Protein AF-A0A916PVI3-F1 (afdb_monomer_lite)

pLDDT: mean 88.94, std 13.24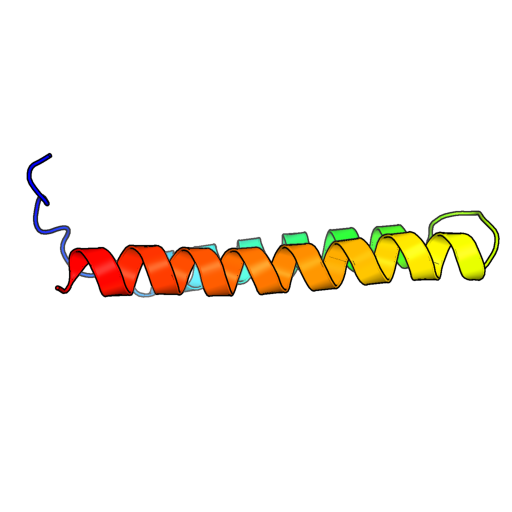, range [41.75, 97.75]

Secondary structure (DSSP, 8-state):
-----PPPPPHHHHHHHHHHHHHHHHHHHHHHHH--S-HHHHHHHHHHHHHHHHHHHHHHHHHHHHHH-

Structure (mmCIF, N/CA/C/O backbone):
data_AF-A0A916PVI3-F1
#
_entry.id   AF-A0A916PVI3-F1
#
loop_
_atom_site.group_PDB
_atom_site.id
_atom_site.type_symbol
_atom_site.label_atom_id
_atom_site.label_alt_id
_atom_site.label_comp_id
_atom_site.label_asym_id
_atom_site.label_entity_id
_atom_site.label_seq_id
_atom_site.pdbx_PDB_ins_code
_atom_site.Cartn_x
_atom_site.Cartn_y
_atom_site.Cartn_z
_atom_site.occupancy
_atom_site.B_iso_or_equiv
_atom_site.auth_seq_id
_atom_site.auth_comp_id
_atom_site.auth_asym_id
_atom_site.auth_atom_id
_atom_site.pdbx_PDB_model_num
ATOM 1 N N . MET A 1 1 ? -14.784 13.572 19.468 1.00 48.22 1 MET A N 1
ATOM 2 C CA . MET A 1 1 ? -15.626 13.059 18.365 1.00 48.22 1 MET A CA 1
ATOM 3 C C . MET A 1 1 ? -16.371 11.843 18.886 1.00 48.22 1 MET A C 1
ATOM 5 O O . MET A 1 1 ? -15.721 10.923 19.358 1.00 48.22 1 MET A O 1
ATOM 9 N N . ARG A 1 2 ? -17.709 11.867 18.903 1.00 41.75 2 ARG A N 1
ATOM 10 C CA . ARG A 1 2 ? -18.513 10.693 19.273 1.00 41.75 2 ARG A CA 1
ATOM 11 C C . ARG A 1 2 ? -18.277 9.613 18.217 1.00 41.75 2 ARG A C 1
ATOM 13 O O . ARG A 1 2 ? -18.557 9.866 17.050 1.00 41.75 2 ARG A O 1
ATOM 20 N N . GLN A 1 3 ? -17.785 8.444 18.620 1.00 54.69 3 GLN A N 1
ATOM 21 C CA . GLN A 1 3 ? -17.917 7.243 17.803 1.00 54.69 3 GLN A CA 1
ATOM 22 C C . GLN A 1 3 ? -19.417 6.942 17.720 1.00 54.69 3 GLN A C 1
ATOM 24 O O . GLN A 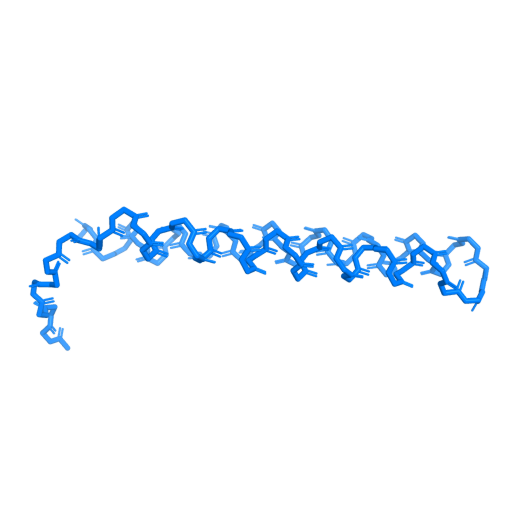1 3 ? -20.027 6.447 18.665 1.00 54.69 3 GLN A O 1
ATOM 29 N N . THR A 1 4 ? -20.050 7.348 16.624 1.00 51.62 4 THR A N 1
ATOM 30 C CA . THR A 1 4 ? -21.353 6.807 16.251 1.00 51.62 4 THR A CA 1
ATOM 31 C C . THR A 1 4 ? -21.121 5.331 15.984 1.00 51.62 4 THR A C 1
ATOM 33 O O . THR A 1 4 ? -20.308 5.009 15.120 1.00 51.62 4 THR A O 1
ATOM 36 N N . GLY A 1 5 ? -21.764 4.448 16.748 1.00 54.06 5 GLY A N 1
ATOM 37 C CA . GLY A 1 5 ? -21.721 3.011 16.502 1.00 54.06 5 GLY A CA 1
ATOM 38 C C . GLY A 1 5 ? -22.251 2.723 15.102 1.00 54.06 5 GLY A C 1
ATOM 39 O O . GLY A 1 5 ? -23.458 2.612 14.902 1.00 54.06 5 GLY A O 1
ATOM 40 N N . LEU A 1 6 ? -21.353 2.684 14.121 1.00 59.19 6 LEU A N 1
ATOM 41 C CA . LEU A 1 6 ? -21.665 2.290 12.761 1.00 59.19 6 LEU A CA 1
ATOM 42 C C . LEU A 1 6 ? -21.900 0.785 12.817 1.00 59.19 6 LEU A C 1
ATOM 44 O O . LEU A 1 6 ? -21.016 0.021 13.210 1.00 59.19 6 LEU A O 1
ATOM 48 N N . GLY A 1 7 ? -23.130 0.374 12.512 1.00 63.50 7 GLY A N 1
ATOM 49 C CA . GLY A 1 7 ? -23.467 -1.035 12.360 1.00 63.50 7 GLY A CA 1
ATOM 50 C C . GLY A 1 7 ? -22.469 -1.710 11.422 1.00 63.50 7 GLY A C 1
ATOM 51 O O . GLY A 1 7 ? -21.949 -1.076 10.506 1.00 63.50 7 GLY A O 1
ATOM 52 N N . LYS A 1 8 ? -22.177 -2.988 11.682 1.00 76.00 8 LYS A N 1
ATOM 53 C CA . LYS A 1 8 ? -21.185 -3.755 10.923 1.00 76.00 8 LYS A CA 1
ATOM 54 C C . LYS A 1 8 ? -21.442 -3.600 9.420 1.00 76.00 8 LYS A C 1
ATOM 56 O O . LYS A 1 8 ? -22.564 -3.845 8.975 1.00 76.00 8 LYS A O 1
ATOM 61 N N . ASP A 1 9 ? -20.413 -3.209 8.670 1.00 87.00 9 ASP A N 1
ATOM 62 C CA . ASP A 1 9 ? -20.509 -3.051 7.220 1.00 87.00 9 ASP A CA 1
ATOM 63 C C . ASP A 1 9 ? -21.091 -4.309 6.565 1.00 87.00 9 ASP A C 1
ATOM 65 O O . ASP A 1 9 ? -20.821 -5.444 6.982 1.00 87.00 9 ASP A O 1
ATOM 69 N N . THR A 1 10 ? -21.901 -4.115 5.524 1.00 92.94 10 THR A N 1
ATOM 70 C CA . THR A 1 10 ? -22.492 -5.247 4.806 1.00 92.94 10 THR A CA 1
ATOM 71 C C . THR A 1 10 ? -21.400 -6.083 4.125 1.00 92.94 10 THR A C 1
ATOM 73 O O . THR A 1 10 ? -20.399 -5.531 3.657 1.00 92.94 10 THR A O 1
ATOM 76 N N . PRO A 1 11 ? -21.581 -7.412 3.990 1.00 91.38 11 PRO A N 1
ATOM 77 C CA . PRO A 1 11 ? -20.605 -8.268 3.311 1.00 91.38 11 PRO A CA 1
ATOM 78 C C . PRO A 1 11 ? -20.276 -7.805 1.884 1.00 91.38 11 PRO A C 1
ATOM 80 O O . PRO A 1 11 ? -19.132 -7.911 1.449 1.00 91.38 11 PRO A O 1
ATOM 83 N N . ALA A 1 12 ? -21.262 -7.247 1.174 1.00 93.06 12 ALA A N 1
ATOM 84 C CA . ALA A 1 12 ? -21.079 -6.688 -0.163 1.00 93.06 12 ALA A CA 1
ATOM 85 C C . ALA A 1 12 ? -20.133 -5.476 -0.163 1.00 93.06 12 ALA A C 1
ATOM 87 O O . ALA A 1 12 ? -19.226 -5.409 -0.991 1.00 93.06 12 ALA A O 1
ATOM 88 N N . TRP A 1 13 ? -20.294 -4.556 0.795 1.00 93.56 13 TRP A N 1
ATOM 89 C CA . TRP A 1 13 ? -19.415 -3.394 0.935 1.00 93.56 13 TRP A CA 1
ATOM 90 C C . TRP A 1 13 ? -17.979 -3.803 1.269 1.00 93.56 13 TRP A C 1
ATOM 92 O O . TRP A 1 13 ? -17.034 -3.320 0.648 1.00 93.56 13 TRP A O 1
ATOM 102 N N . ILE A 1 14 ? -17.811 -4.763 2.183 1.00 93.00 14 ILE A N 1
ATOM 103 C CA . ILE A 1 14 ? -16.493 -5.304 2.535 1.00 93.00 14 ILE A CA 1
ATOM 104 C C . ILE A 1 14 ? -15.806 -5.875 1.286 1.00 93.00 14 ILE A C 1
ATOM 106 O O . ILE A 1 14 ? -14.649 -5.548 1.022 1.00 93.00 14 ILE A O 1
ATOM 110 N N . MET A 1 15 ? -16.514 -6.675 0.480 1.00 95.50 15 MET A N 1
ATOM 111 C CA . MET A 1 15 ? -15.965 -7.205 -0.773 1.00 95.50 15 MET A CA 1
ATOM 112 C C . MET A 1 15 ? -15.578 -6.101 -1.763 1.00 95.50 15 MET A C 1
ATOM 114 O O . MET A 1 15 ? -14.510 -6.184 -2.365 1.00 95.50 15 MET A O 1
ATOM 118 N N . GLN A 1 16 ? -16.398 -5.056 -1.912 1.00 97.00 16 GLN A N 1
ATOM 119 C CA . GLN A 1 16 ? -16.098 -3.930 -2.800 1.00 97.00 16 GLN A CA 1
ATOM 120 C C . GLN A 1 16 ? -14.817 -3.196 -2.386 1.00 97.00 16 GLN A C 1
ATOM 122 O O . GLN A 1 16 ? -13.985 -2.894 -3.240 1.00 97.00 16 GLN A O 1
ATOM 127 N N . VAL A 1 17 ? -14.636 -2.927 -1.090 1.00 95.25 17 VAL A N 1
ATOM 128 C CA . VAL A 1 17 ? -13.435 -2.251 -0.572 1.00 95.25 17 VAL A CA 1
ATOM 129 C C . VAL A 1 17 ? -12.183 -3.087 -0.844 1.00 95.25 17 VAL A C 1
ATOM 131 O O . VAL A 1 17 ? -11.190 -2.557 -1.345 1.00 95.25 17 VAL A O 1
ATOM 134 N N . TRP A 1 18 ? -12.238 -4.398 -0.590 1.00 95.62 18 TRP A N 1
ATOM 135 C CA . TRP A 1 18 ? -11.129 -5.306 -0.899 1.00 95.62 18 TRP A CA 1
ATOM 136 C C . TRP A 1 18 ? -10.835 -5.381 -2.398 1.00 95.62 18 TRP A C 1
ATOM 138 O O . TRP A 1 18 ? -9.671 -5.322 -2.792 1.00 95.62 18 TRP A O 1
ATOM 148 N N . ALA A 1 19 ? -11.867 -5.459 -3.239 1.00 97.50 19 ALA A N 1
ATOM 149 C CA . ALA A 1 19 ? -11.704 -5.474 -4.687 1.00 97.50 19 ALA A CA 1
ATOM 150 C C . ALA A 1 19 ? -11.053 -4.178 -5.194 1.00 97.50 19 ALA A C 1
ATOM 152 O O . ALA A 1 19 ? -10.082 -4.237 -5.943 1.00 97.50 19 ALA A O 1
ATOM 153 N N . ALA A 1 20 ? -11.530 -3.013 -4.744 1.00 96.88 20 ALA A N 1
ATOM 154 C CA . ALA A 1 20 ? -10.966 -1.717 -5.118 1.00 96.88 20 ALA A CA 1
ATOM 155 C C . ALA A 1 20 ? -9.499 -1.582 -4.685 1.00 96.88 20 ALA A C 1
ATOM 157 O O . ALA A 1 20 ? -8.666 -1.118 -5.466 1.00 96.88 20 ALA A O 1
ATOM 158 N N . PHE A 1 21 ? -9.171 -2.035 -3.471 1.00 95.75 21 PHE A N 1
ATOM 159 C CA . PHE A 1 21 ? -7.798 -2.049 -2.980 1.00 95.75 21 PHE A CA 1
ATOM 160 C C . PHE A 1 21 ? -6.900 -2.933 -3.853 1.00 95.75 21 PHE A C 1
ATOM 162 O O . PHE A 1 21 ? -5.877 -2.463 -4.337 1.00 95.75 21 PHE A O 1
ATOM 169 N N . ILE A 1 22 ? -7.306 -4.177 -4.129 1.00 96.88 22 ILE A N 1
ATOM 170 C CA . ILE A 1 22 ? -6.521 -5.110 -4.952 1.00 96.88 22 ILE A CA 1
ATOM 171 C C . ILE A 1 22 ? -6.339 -4.570 -6.374 1.00 96.88 22 ILE A C 1
ATOM 173 O O . ILE A 1 22 ? -5.221 -4.585 -6.883 1.00 96.88 22 ILE A O 1
ATOM 177 N N . ILE A 1 23 ? -7.401 -4.060 -7.004 1.00 97.75 23 ILE A N 1
ATOM 178 C CA . ILE A 1 23 ? -7.340 -3.504 -8.363 1.00 97.75 23 ILE A CA 1
ATOM 179 C C . ILE A 1 23 ? -6.384 -2.310 -8.416 1.00 97.75 23 ILE A C 1
ATOM 181 O O . ILE A 1 23 ? -5.540 -2.250 -9.307 1.00 97.75 23 ILE A O 1
ATOM 185 N N . SER A 1 24 ? -6.478 -1.387 -7.455 1.00 96.50 24 SER A N 1
ATOM 186 C CA . SER A 1 24 ? -5.576 -0.235 -7.365 1.00 96.50 24 SER A CA 1
ATOM 187 C C . SER A 1 24 ? -4.130 -0.681 -7.145 1.00 96.50 24 SER A C 1
ATOM 189 O O . SER A 1 24 ? -3.230 -0.283 -7.884 1.00 96.50 24 SER A O 1
ATOM 191 N N . THR A 1 25 ? -3.908 -1.584 -6.186 1.00 96.19 25 THR 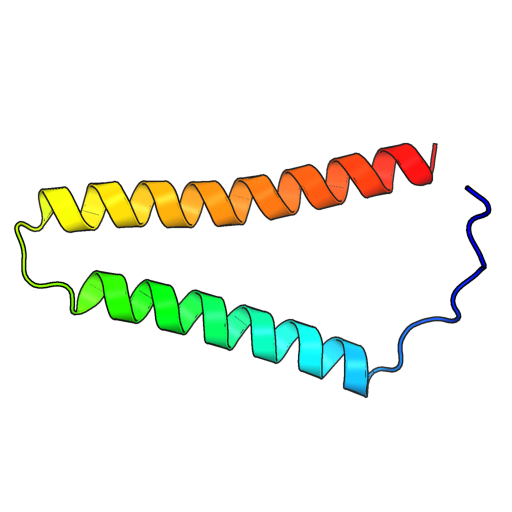A N 1
ATOM 192 C CA . THR A 1 25 ? -2.571 -2.048 -5.821 1.00 96.19 25 THR A CA 1
ATOM 193 C C . THR A 1 25 ? -1.887 -2.785 -6.972 1.00 96.19 25 THR A C 1
ATOM 195 O O . THR A 1 25 ? -0.754 -2.480 -7.348 1.00 96.19 25 THR A O 1
ATOM 198 N N . VAL A 1 26 ? -2.593 -3.732 -7.588 1.00 96.56 26 VAL A N 1
ATOM 199 C CA . VAL A 1 26 ? -2.083 -4.481 -8.740 1.00 96.56 26 VAL A CA 1
ATOM 200 C C . VAL A 1 26 ? -1.916 -3.560 -9.944 1.00 96.56 26 VAL A C 1
ATOM 202 O O . VAL A 1 26 ? -0.889 -3.633 -10.609 1.00 96.56 26 VAL A O 1
ATOM 205 N N . GLY A 1 27 ? -2.865 -2.656 -10.197 1.00 96.62 27 GLY A N 1
ATOM 206 C CA . GLY A 1 27 ? -2.784 -1.689 -11.290 1.00 96.62 27 GLY A CA 1
ATOM 207 C C . GLY A 1 27 ? -1.536 -0.809 -11.204 1.00 96.62 27 GLY A C 1
ATOM 208 O O . GLY A 1 27 ? -0.803 -0.684 -12.185 1.00 96.62 27 GLY A O 1
ATOM 209 N N . THR A 1 28 ? -1.230 -0.262 -10.023 1.00 95.06 28 THR A N 1
ATOM 210 C CA . THR A 1 28 ? 0.010 0.499 -9.804 1.00 95.06 28 THR A CA 1
ATOM 211 C C . THR A 1 28 ? 1.249 -0.380 -9.961 1.00 95.06 28 THR A C 1
ATOM 213 O O . THR A 1 28 ? 2.194 0.027 -10.635 1.00 95.06 28 THR A O 1
ATOM 216 N N . GLY A 1 29 ? 1.247 -1.595 -9.402 1.00 94.62 29 GLY A N 1
ATOM 217 C CA . GLY A 1 29 ? 2.357 -2.539 -9.554 1.00 94.62 29 GLY A CA 1
ATOM 218 C C . GLY A 1 29 ? 2.654 -2.861 -11.021 1.00 94.62 29 GLY A C 1
ATOM 219 O O . GLY A 1 29 ? 3.798 -2.770 -11.459 1.00 94.62 29 GLY A O 1
ATOM 220 N N . VAL A 1 30 ? 1.615 -3.151 -11.807 1.00 94.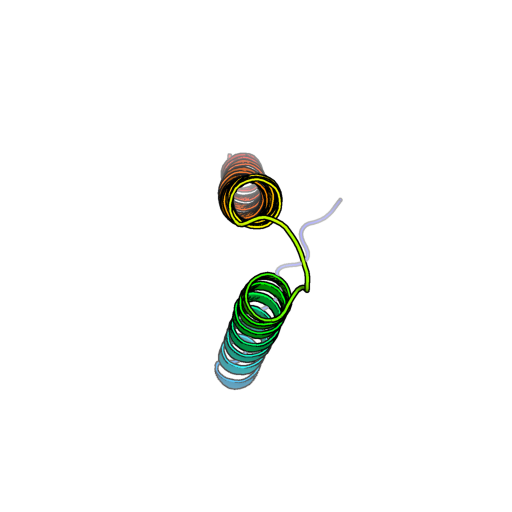81 30 VAL A N 1
ATOM 221 C CA . VAL A 1 30 ? 1.701 -3.386 -13.255 1.00 94.81 30 VAL A CA 1
ATOM 222 C C . VAL A 1 30 ? 2.229 -2.148 -13.985 1.00 94.81 30 VAL A C 1
ATOM 224 O O . VAL A 1 30 ? 3.117 -2.273 -14.825 1.00 94.81 30 VAL A O 1
ATOM 227 N N . GLY A 1 31 ? 1.771 -0.948 -13.620 1.00 92.56 31 GLY A N 1
ATOM 228 C CA . GLY A 1 31 ? 2.301 0.307 -14.163 1.00 92.56 31 GLY A CA 1
ATOM 229 C C . GLY A 1 31 ? 3.806 0.480 -13.923 1.00 92.56 31 GLY A C 1
ATOM 230 O O . GLY A 1 31 ? 4.528 0.893 -14.828 1.00 92.56 31 GLY A O 1
ATOM 231 N N . ILE A 1 32 ? 4.306 0.090 -12.745 1.00 91.62 32 ILE A N 1
ATOM 232 C CA . ILE A 1 32 ? 5.746 0.112 -12.437 1.00 91.62 32 ILE A CA 1
ATOM 233 C C . ILE A 1 32 ? 6.513 -0.899 -13.309 1.00 91.62 32 ILE A C 1
ATOM 235 O O . ILE A 1 32 ? 7.617 -0.597 -13.765 1.00 91.62 32 ILE A O 1
ATOM 239 N N . PHE A 1 33 ? 5.941 -2.077 -13.591 1.00 87.75 33 PHE A N 1
ATOM 240 C CA . PHE A 1 33 ? 6.566 -3.062 -14.483 1.00 87.75 33 PHE A CA 1
ATOM 241 C C . PHE A 1 33 ? 6.691 -2.551 -15.925 1.00 87.75 33 PHE A C 1
ATOM 243 O O . PHE A 1 33 ? 7.768 -2.670 -16.525 1.00 87.75 33 PHE A O 1
ATOM 250 N N . TYR A 1 34 ? 5.624 -1.944 -16.454 1.00 90.75 34 TYR A N 1
ATOM 251 C CA . TYR A 1 34 ? 5.583 -1.395 -17.815 1.00 90.75 34 TYR A CA 1
ATOM 252 C C . TYR A 1 34 ? 6.319 -0.064 -17.985 1.00 90.75 34 TYR A C 1
ATOM 254 O O . TYR A 1 34 ? 6.510 0.367 -19.119 1.00 90.75 34 TYR A O 1
ATOM 262 N N . LEU A 1 35 ? 6.760 0.575 -16.899 1.00 89.12 35 LEU A N 1
ATOM 263 C CA . LEU A 1 35 ? 7.517 1.822 -16.966 1.00 89.12 35 LEU A CA 1
ATOM 264 C C . LEU A 1 35 ? 8.747 1.656 -17.874 1.00 89.12 35 LEU A C 1
ATOM 266 O O . LEU A 1 35 ? 9.508 0.706 -17.718 1.00 89.12 35 LEU A O 1
ATOM 270 N N . GLU A 1 36 ? 8.984 2.560 -18.815 1.00 80.94 36 GLU A N 1
ATOM 271 C CA . GLU A 1 36 ? 10.213 2.546 -19.615 1.00 80.94 36 GLU A CA 1
ATOM 272 C C . GLU A 1 36 ? 11.348 3.178 -18.798 1.00 80.94 36 GLU A C 1
ATOM 274 O O . GLU A 1 36 ? 11.233 4.304 -18.320 1.00 80.94 36 GLU A O 1
ATOM 279 N N . GLY A 1 37 ? 12.435 2.439 -18.559 1.00 83.00 37 GLY A N 1
ATOM 280 C CA . GLY A 1 37 ? 13.538 2.925 -17.726 1.00 83.00 37 GLY A CA 1
ATOM 281 C C . GLY A 1 37 ? 14.492 1.831 -17.260 1.00 83.00 37 GLY A C 1
ATOM 282 O O . GLY A 1 37 ? 14.249 0.638 -17.461 1.00 83.00 37 GLY A O 1
ATOM 283 N N . ASN A 1 38 ? 15.587 2.243 -16.616 1.00 86.50 38 ASN A N 1
ATOM 284 C CA . ASN A 1 38 ? 16.580 1.320 -16.072 1.00 86.50 38 ASN A CA 1
ATOM 285 C C . ASN A 1 38 ? 15.951 0.474 -14.950 1.00 86.50 38 ASN A C 1
ATOM 287 O O . ASN A 1 38 ? 15.255 1.004 -14.080 1.00 86.50 38 ASN A O 1
ATOM 291 N N . SER A 1 39 ? 16.232 -0.832 -14.933 1.00 86.81 39 SER A N 1
ATOM 292 C CA . SER A 1 39 ? 15.763 -1.772 -13.905 1.00 86.81 39 SER A CA 1
ATOM 293 C C . SER A 1 39 ? 15.990 -1.271 -12.472 1.00 86.81 39 SER A C 1
ATOM 295 O O . SER A 1 39 ? 15.153 -1.506 -11.603 1.00 86.81 39 SER A O 1
ATOM 297 N N . TRP A 1 40 ? 17.070 -0.523 -12.226 1.00 91.19 40 TRP A N 1
ATOM 298 C CA . TRP A 1 40 ? 17.362 0.081 -10.926 1.00 91.19 40 TRP A CA 1
ATOM 299 C C . TRP A 1 40 ? 16.332 1.137 -10.499 1.00 91.19 40 TRP A C 1
ATOM 301 O O . TRP A 1 40 ? 15.896 1.159 -9.350 1.00 91.19 40 TRP A O 1
ATOM 311 N N . GLN A 1 41 ? 15.888 1.989 -11.427 1.00 90.75 41 GLN A N 1
ATOM 312 C CA . GLN A 1 41 ? 14.875 3.015 -11.156 1.00 90.75 41 GLN A CA 1
ATOM 313 C C . GLN A 1 41 ? 13.515 2.372 -10.869 1.00 90.75 41 GLN A C 1
ATOM 315 O O . GLN A 1 41 ? 12.829 2.769 -9.928 1.00 90.75 41 GLN A O 1
ATOM 320 N N . LYS A 1 42 ? 13.163 1.324 -11.625 1.00 90.81 42 LYS A N 1
ATOM 321 C CA . LYS A 1 42 ? 11.950 0.532 -11.377 1.00 90.81 42 LYS A CA 1
ATOM 322 C C . LYS A 1 42 ? 11.974 -0.108 -9.991 1.00 90.81 42 LYS A C 1
ATOM 324 O O . LYS A 1 42 ? 10.981 -0.042 -9.273 1.00 90.81 42 LYS A O 1
ATOM 329 N N . ALA A 1 43 ? 13.113 -0.681 -9.598 1.00 91.81 43 ALA A N 1
ATOM 330 C CA . ALA A 1 43 ? 13.285 -1.283 -8.280 1.00 91.81 43 ALA A CA 1
ATOM 331 C C . ALA A 1 43 ? 13.159 -0.245 -7.156 1.00 91.81 43 ALA A C 1
ATOM 333 O O . ALA A 1 43 ? 12.478 -0.508 -6.170 1.00 91.81 43 ALA A O 1
ATOM 334 N N . PHE A 1 44 ? 13.740 0.949 -7.313 1.00 93.75 44 PHE A N 1
ATOM 335 C CA . PHE A 1 44 ? 13.608 2.032 -6.334 1.00 93.75 44 PHE A CA 1
ATOM 336 C C . PHE A 1 44 ? 12.143 2.438 -6.107 1.00 93.75 44 PHE A C 1
ATOM 338 O O . PHE A 1 44 ? 11.677 2.474 -4.967 1.00 93.75 44 PHE A O 1
ATOM 345 N N . VAL A 1 45 ? 11.395 2.675 -7.190 1.00 94.50 45 VAL A N 1
ATOM 346 C CA . VAL A 1 45 ? 9.967 3.026 -7.110 1.00 94.50 45 VAL A CA 1
ATOM 347 C C . VAL A 1 45 ? 9.146 1.858 -6.555 1.00 94.50 45 VAL A C 1
ATOM 349 O O . VAL A 1 45 ? 8.294 2.065 -5.694 1.00 94.50 45 VAL A O 1
ATOM 352 N N . GLY A 1 46 ? 9.437 0.626 -6.982 1.00 94.56 46 GLY A N 1
ATOM 353 C CA . GLY A 1 46 ? 8.789 -0.586 -6.481 1.00 94.56 46 GLY A CA 1
ATOM 354 C C . GLY A 1 46 ? 8.989 -0.796 -4.978 1.00 94.56 46 GLY A C 1
ATOM 355 O O . GLY A 1 46 ? 8.031 -1.099 -4.269 1.00 94.56 46 GLY A O 1
ATOM 356 N N . MET A 1 47 ? 10.201 -0.566 -4.464 1.00 96.12 47 MET A N 1
ATOM 357 C CA . MET A 1 47 ? 10.476 -0.613 -3.024 1.00 96.12 47 MET A CA 1
ATOM 358 C C . MET A 1 47 ? 9.676 0.448 -2.264 1.00 96.12 47 MET A C 1
ATOM 360 O O . MET A 1 47 ? 9.027 0.122 -1.270 1.00 96.12 47 MET A O 1
ATOM 364 N N . GLY A 1 48 ? 9.675 1.699 -2.741 1.00 96.06 48 GLY A N 1
ATOM 365 C CA . GLY A 1 48 ? 8.905 2.784 -2.123 1.00 96.06 48 GLY A CA 1
ATOM 366 C C . GLY A 1 48 ? 7.402 2.501 -2.111 1.00 96.06 48 GLY A C 1
ATOM 367 O O . GLY A 1 48 ? 6.730 2.723 -1.104 1.00 96.06 48 GLY A O 1
ATOM 368 N N . TYR A 1 49 ? 6.891 1.929 -3.199 1.00 96.56 49 TYR A N 1
ATOM 369 C CA . TYR A 1 49 ? 5.503 1.513 -3.330 1.00 96.56 49 TYR A CA 1
ATOM 370 C C . TYR A 1 49 ? 5.115 0.434 -2.303 1.00 96.56 49 TYR A C 1
ATOM 372 O O . TYR A 1 49 ? 4.174 0.624 -1.530 1.00 96.56 49 TYR A O 1
ATOM 380 N N . VAL A 1 50 ? 5.876 -0.665 -2.224 1.00 96.06 50 VAL A N 1
ATOM 381 C CA . VAL A 1 50 ? 5.626 -1.748 -1.254 1.00 96.06 50 VAL A CA 1
ATOM 382 C C . VAL A 1 50 ? 5.726 -1.238 0.185 1.00 96.06 50 VAL A C 1
ATOM 384 O O . VAL A 1 50 ? 4.884 -1.567 1.025 1.00 96.06 50 VAL A O 1
ATOM 387 N N . PHE A 1 51 ? 6.721 -0.398 0.473 1.00 96.88 51 PHE A N 1
ATOM 388 C CA . PHE A 1 51 ? 6.890 0.198 1.794 1.00 96.88 51 PHE A CA 1
ATOM 389 C C . PHE A 1 51 ? 5.710 1.103 2.176 1.00 96.88 51 PHE A C 1
ATOM 391 O O . PHE A 1 51 ? 5.223 1.021 3.302 1.00 96.88 51 PHE A O 1
ATOM 398 N N . SER A 1 52 ? 5.206 1.916 1.244 1.00 97.19 52 SER A N 1
ATOM 399 C CA . SER A 1 52 ? 4.047 2.790 1.462 1.00 97.19 52 SER A CA 1
ATOM 400 C C . SER A 1 52 ? 2.757 2.006 1.738 1.00 97.19 52 SER A C 1
ATOM 402 O O . SER A 1 52 ? 1.995 2.352 2.645 1.00 97.19 52 SER A O 1
ATOM 404 N N . VAL A 1 53 ? 2.527 0.901 1.019 1.00 96.69 53 VAL A N 1
ATOM 405 C CA . VAL A 1 53 ? 1.385 0.010 1.283 1.00 96.69 53 VAL A CA 1
ATOM 406 C C . VAL A 1 53 ? 1.505 -0.619 2.676 1.00 96.69 53 VAL A C 1
ATOM 408 O O . VAL A 1 53 ? 0.550 -0.596 3.454 1.00 96.69 53 VAL A O 1
ATOM 411 N N . SER A 1 54 ? 2.690 -1.126 3.027 1.00 96.62 54 SER A N 1
ATOM 412 C CA . SER A 1 54 ? 2.959 -1.709 4.347 1.00 96.62 54 SER A CA 1
ATOM 413 C C . SER A 1 54 ? 2.760 -0.697 5.486 1.00 96.62 54 SER A C 1
ATOM 415 O O . SER A 1 54 ? 2.081 -0.991 6.475 1.00 96.62 54 SER A O 1
ATOM 417 N N . SER A 1 55 ? 3.286 0.524 5.340 1.00 97.38 55 SER A N 1
ATOM 418 C CA . SER A 1 55 ? 3.160 1.572 6.358 1.00 97.38 55 SER A CA 1
ATOM 419 C C . SER A 1 55 ? 1.715 2.032 6.543 1.00 97.38 55 SER A C 1
ATOM 421 O O . SER A 1 55 ? 1.307 2.269 7.677 1.00 97.38 55 SER A O 1
ATOM 423 N N . THR A 1 56 ? 0.913 2.064 5.475 1.00 96.50 56 THR A N 1
ATOM 424 C CA . THR A 1 56 ? -0.522 2.383 5.545 1.00 96.50 56 THR A CA 1
ATOM 425 C C . THR A 1 56 ? -1.277 1.373 6.409 1.00 96.50 56 THR A C 1
ATOM 427 O O . THR A 1 56 ? -2.052 1.768 7.279 1.00 96.50 56 THR A O 1
ATOM 430 N N . PHE A 1 57 ? -1.021 0.070 6.239 1.00 95.88 57 PHE A N 1
ATOM 431 C CA . PHE A 1 57 ? -1.647 -0.961 7.072 1.00 95.88 57 PHE A CA 1
ATOM 432 C C . PHE A 1 57 ?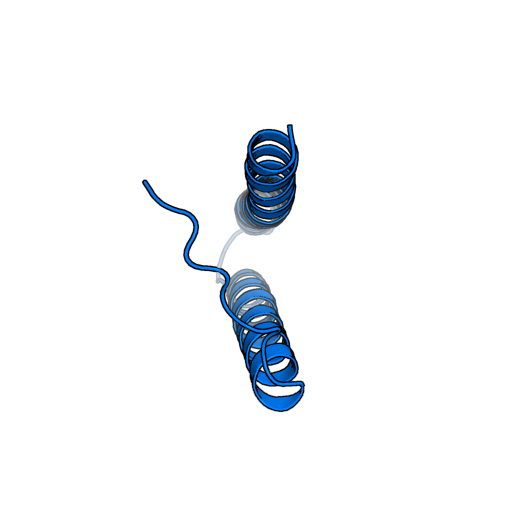 -1.207 -0.894 8.533 1.00 95.88 57 PHE A C 1
ATOM 434 O O . PHE A 1 57 ? -2.031 -1.097 9.425 1.00 95.88 57 PHE A O 1
ATOM 441 N N . THR A 1 58 ? 0.075 -0.636 8.787 1.00 97.44 58 THR A N 1
ATOM 442 C CA . THR A 1 58 ? 0.591 -0.456 10.149 1.00 97.44 58 THR A CA 1
ATOM 443 C C . THR A 1 58 ? -0.038 0.768 10.805 1.00 97.44 58 THR A C 1
ATOM 445 O O . THR A 1 58 ? -0.534 0.668 11.920 1.00 97.44 58 THR A O 1
ATOM 448 N N . LEU A 1 59 ? -0.105 1.897 10.097 1.00 96.88 59 LEU A N 1
ATOM 449 C CA . LEU A 1 59 ? -0.737 3.119 10.585 1.00 96.88 59 LEU A CA 1
ATOM 450 C C . LEU A 1 59 ? -2.229 2.908 10.878 1.00 96.88 59 LEU A C 1
ATOM 452 O O . LEU A 1 59 ? -2.699 3.307 11.940 1.00 96.88 59 LEU A O 1
ATOM 456 N N . ALA A 1 60 ? -2.958 2.239 9.981 1.00 95.69 60 ALA A N 1
ATOM 457 C CA . ALA A 1 60 ? -4.369 1.917 10.179 1.00 95.69 60 ALA A CA 1
ATOM 458 C C . ALA A 1 60 ? -4.593 1.038 11.420 1.00 95.69 60 ALA A C 1
ATOM 460 O O . ALA A 1 60 ? -5.511 1.310 12.194 1.00 95.69 60 ALA A O 1
ATOM 461 N N . LYS A 1 61 ? -3.733 0.028 11.645 1.00 93.50 61 LYS A N 1
ATOM 462 C CA . LYS A 1 61 ? -3.766 -0.774 12.879 1.00 93.50 61 LYS A CA 1
ATOM 463 C C . LYS A 1 61 ? -3.496 0.088 14.107 1.00 93.50 61 LYS A C 1
ATOM 465 O O . LYS A 1 61 ? -4.316 0.089 15.009 1.00 93.50 61 LYS A O 1
ATOM 470 N N . THR A 1 62 ? -2.429 0.886 14.113 1.00 96.50 62 THR A N 1
ATOM 471 C CA . THR A 1 62 ? -2.092 1.754 15.252 1.00 96.50 62 THR A CA 1
ATOM 472 C C . THR A 1 62 ? -3.225 2.720 15.605 1.00 96.50 62 THR A C 1
ATOM 474 O O . THR A 1 62 ? -3.512 2.930 16.781 1.00 96.50 62 THR A O 1
ATOM 477 N N . ILE A 1 63 ? -3.891 3.309 14.605 1.00 96.25 63 ILE A N 1
ATOM 478 C CA . ILE A 1 63 ? -5.045 4.189 14.832 1.00 96.25 63 ILE A CA 1
ATOM 479 C C . ILE A 1 63 ? -6.196 3.407 15.470 1.00 96.25 63 ILE A C 1
ATOM 481 O O . ILE A 1 63 ? -6.758 3.876 16.457 1.00 96.25 63 ILE A O 1
ATOM 485 N N . ARG A 1 64 ? -6.523 2.221 14.942 1.00 93.19 64 ARG A N 1
ATOM 486 C CA . ARG A 1 64 ? -7.573 1.358 15.496 1.00 93.19 64 ARG A CA 1
ATOM 487 C C . ARG A 1 64 ? -7.259 0.936 16.934 1.00 93.19 64 ARG A C 1
ATOM 489 O O . ARG A 1 64 ? -8.101 1.109 17.807 1.00 93.19 64 ARG A O 1
ATOM 496 N N . ASP A 1 65 ? -6.045 0.458 17.184 1.00 94.69 65 ASP A N 1
ATOM 497 C CA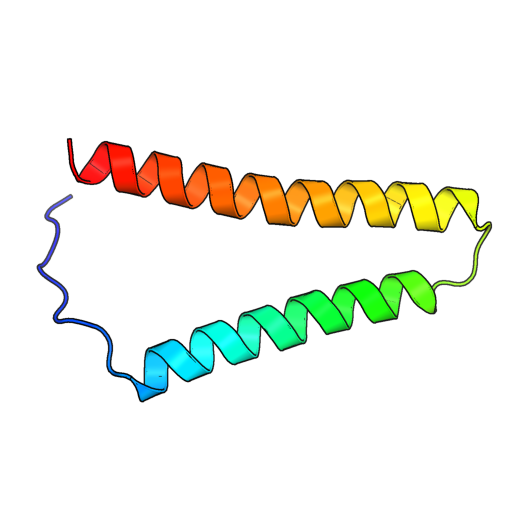 . ASP A 1 65 ? -5.596 0.000 18.502 1.00 94.69 65 ASP A CA 1
ATOM 498 C C . ASP A 1 65 ? -5.638 1.139 19.540 1.00 94.69 65 ASP A C 1
ATOM 500 O O . ASP A 1 65 ? -5.899 0.901 20.716 1.00 94.69 65 ASP A O 1
ATOM 504 N N . ASN A 1 66 ? -5.421 2.390 19.118 1.00 92.88 66 ASN A N 1
ATOM 505 C CA . ASN A 1 66 ? -5.554 3.574 19.974 1.00 92.88 66 ASN A CA 1
ATOM 506 C C . ASN A 1 66 ? -7.006 4.021 20.199 1.00 92.88 66 ASN A C 1
ATOM 508 O O . ASN A 1 66 ? -7.254 4.765 21.140 1.00 92.88 66 ASN A O 1
ATOM 512 N N . GLN A 1 67 ? -7.946 3.639 19.330 1.00 91.81 67 GLN A N 1
ATOM 513 C CA . GLN A 1 67 ? -9.377 3.908 19.520 1.00 91.81 67 GLN A CA 1
ATOM 514 C C . GLN A 1 67 ? -10.058 2.868 20.414 1.00 91.81 67 GLN A C 1
ATOM 516 O O . GLN A 1 67 ? -11.103 3.168 20.988 1.00 91.81 67 GLN A O 1
ATOM 521 N N . GLU A 1 68 ? -9.505 1.653 20.472 1.00 84.88 68 GLU A N 1
ATOM 522 C CA . GLU A 1 68 ? -9.970 0.560 21.334 1.00 84.88 68 GLU A CA 1
ATOM 523 C C . GLU A 1 68 ? -9.396 0.645 22.767 1.00 84.88 68 GLU A C 1
ATOM 525 O O . GLU A 1 68 ? -9.954 0.026 23.674 1.00 84.88 68 GLU A O 1
ATOM 530 N N . LYS A 1 69 ? -8.315 1.411 22.980 1.00 66.19 69 LYS A N 1
ATOM 531 C CA . LYS A 1 69 ? -7.777 1.771 24.306 1.00 66.19 69 LYS A CA 1
ATOM 532 C C . LYS A 1 69 ? -8.511 2.960 24.917 1.00 66.19 69 LYS A C 1
ATOM 534 O O . LYS A 1 69 ? -8.734 2.910 26.146 1.00 66.19 69 LYS A O 1
#

Sequence (69 aa):
MRQTGLGKDTPAWIMQVWAAFIISTVGTGVGIFYLEGNSWQKAFVGMGYVFSVSSTFTLAKTIRDNQEK

Foldseek 3Di:
DDPPPDPDDDPVVVVVVVVVVVCVLVVVLVVLVPDPDDPVVSVVVVVVSVVVVVVVVVVVVVVVVVVVD

Radius of gyration: 16.8 Å; chains: 1; bounding box: 41×21×44 Å